Protein AF-A0A7L3H696-F1 (afdb_monomer)

Seque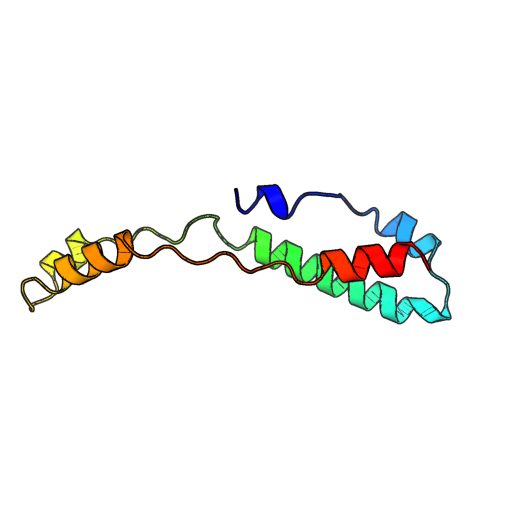nce (96 aa):
MAGRRAALKAVDWAAFAERVPPNQRAMFNALKTRSDALTARLAALPEKPPTIDWAFYKAHVAKAGMVDEFQKKFSALKVPEPVDTQTAKIDAQEKE

pLDDT: mean 85.31, std 12.48, range [40.69, 95.12]

Secondary structure (DSSP, 8-state):
--HHHH-S----HHHHHHTS-GGGHHHHHHHHHHHHHHHHHHHHS-SSPPPP-HHHHHHH--STTHHHHHHHHHHHPPPPPPPP-SHHHHHHHTT-

Radius of gyration: 22.11 Å; Cα contacts (8 Å, |Δi|>4): 15; chains: 1; 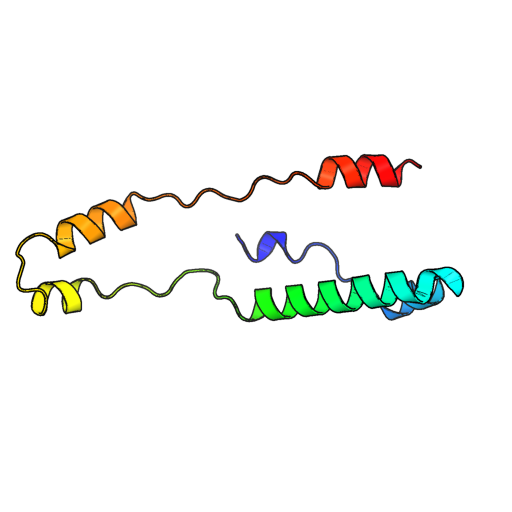bounding box: 44×29×58 Å

Structure (mmCIF, N/CA/C/O backbone):
data_AF-A0A7L3H696-F1
#
_entry.id   A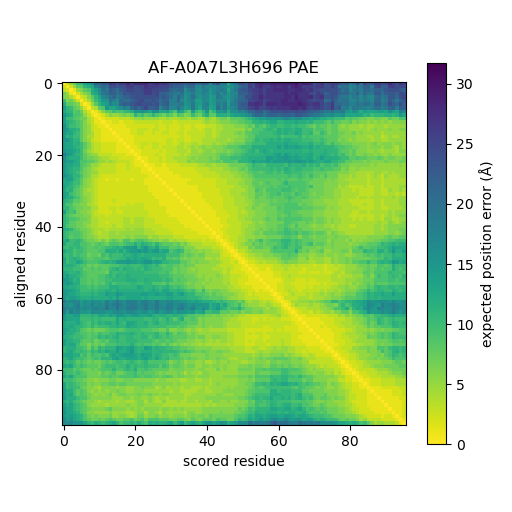F-A0A7L3H696-F1
#
loop_
_atom_site.group_PDB
_atom_site.id
_atom_site.type_symbol
_atom_site.label_atom_id
_atom_site.label_alt_id
_atom_site.label_comp_id
_atom_site.label_asym_id
_atom_site.label_entity_id
_atom_site.label_seq_id
_atom_site.pdbx_PDB_ins_code
_atom_site.Cartn_x
_atom_site.Cartn_y
_atom_site.Cartn_z
_atom_site.occupancy
_atom_site.B_iso_or_equiv
_atom_site.auth_seq_id
_atom_site.auth_comp_id
_atom_site.auth_asym_id
_atom_site.auth_atom_id
_atom_site.pdbx_PDB_model_num
ATOM 1 N N . MET A 1 1 ? -12.111 0.301 -5.085 1.00 46.66 1 MET A N 1
ATOM 2 C CA . MET A 1 1 ? -11.433 1.105 -6.142 1.00 46.66 1 MET A CA 1
ATOM 3 C C . MET A 1 1 ? -9.906 1.095 -6.010 1.00 46.66 1 MET A C 1
ATOM 5 O O . MET A 1 1 ? -9.254 1.351 -7.012 1.00 46.66 1 MET A O 1
ATOM 9 N N . ALA A 1 2 ? -9.326 0.733 -4.854 1.00 40.69 2 ALA A N 1
ATOM 10 C CA . ALA A 1 2 ? -7.874 0.574 -4.698 1.00 40.69 2 ALA A CA 1
ATOM 11 C C . ALA A 1 2 ? -7.321 -0.667 -5.434 1.00 40.69 2 ALA A C 1
ATOM 13 O O . ALA A 1 2 ? -6.332 -0.548 -6.152 1.00 40.69 2 ALA A O 1
ATOM 14 N N . GLY A 1 3 ? -8.013 -1.817 -5.391 1.00 42.34 3 GLY A N 1
ATOM 15 C CA . GLY A 1 3 ? -7.611 -3.000 -6.170 1.00 42.34 3 GLY A CA 1
ATOM 16 C C . GLY A 1 3 ? -7.701 -2.811 -7.692 1.00 42.34 3 GLY A C 1
ATOM 17 O O . GLY A 1 3 ? -6.966 -3.435 -8.451 1.00 42.34 3 GLY A O 1
ATOM 18 N N . ARG A 1 4 ? -8.551 -1.884 -8.157 1.00 43.31 4 ARG A N 1
ATOM 19 C CA . ARG A 1 4 ? -8.807 -1.652 -9.590 1.00 43.31 4 ARG A CA 1
ATOM 20 C C . ARG A 1 4 ? -7.682 -0.886 -10.302 1.00 43.31 4 ARG A C 1
ATOM 22 O O . ARG A 1 4 ? -7.621 -0.938 -11.523 1.00 43.31 4 ARG A O 1
ATOM 29 N N . ARG A 1 5 ? -6.801 -0.193 -9.562 1.00 48.72 5 ARG A N 1
ATOM 30 C CA . ARG A 1 5 ? -5.635 0.520 -10.125 1.00 48.72 5 ARG A CA 1
ATOM 31 C C . ARG A 1 5 ? -4.350 -0.321 -10.143 1.00 48.72 5 ARG A C 1
ATOM 33 O O . ARG A 1 5 ? -3.485 -0.052 -10.964 1.00 48.72 5 ARG A O 1
ATOM 40 N N . ALA A 1 6 ? -4.225 -1.342 -9.291 1.00 51.47 6 A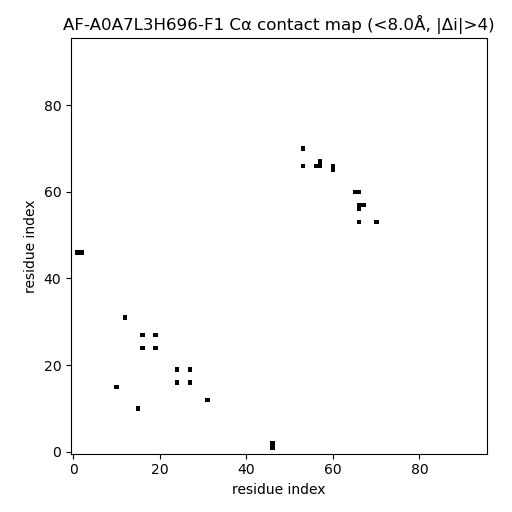LA A N 1
ATOM 41 C CA . ALA A 1 6 ? -3.010 -2.164 -9.209 1.00 51.47 6 ALA A CA 1
ATOM 42 C C . ALA A 1 6 ? -2.920 -3.266 -10.285 1.00 51.47 6 ALA A C 1
ATOM 44 O O . ALA A 1 6 ? -1.835 -3.765 -10.566 1.00 51.47 6 ALA A O 1
ATOM 45 N N . ALA A 1 7 ? -4.042 -3.646 -10.899 1.00 52.06 7 ALA A N 1
ATOM 46 C CA . ALA A 1 7 ? -4.132 -4.794 -11.801 1.00 52.06 7 ALA A CA 1
ATOM 47 C C . ALA A 1 7 ? -4.278 -4.385 -13.276 1.00 52.06 7 ALA A C 1
ATOM 49 O O . ALA A 1 7 ? -5.215 -4.820 -13.942 1.00 52.06 7 ALA A O 1
ATOM 50 N N . LEU A 1 8 ? -3.409 -3.508 -13.794 1.00 54.28 8 LEU A N 1
ATOM 51 C CA . LEU A 1 8 ? -3.582 -3.023 -15.170 1.00 54.28 8 LEU A CA 1
ATOM 52 C C . LEU A 1 8 ? -2.882 -3.863 -16.244 1.00 54.28 8 LEU A C 1
ATOM 54 O O . LEU A 1 8 ? -3.400 -3.894 -17.356 1.00 54.28 8 LEU A O 1
ATOM 58 N N . LYS A 1 9 ? -1.791 -4.596 -15.962 1.00 63.34 9 LYS A N 1
ATOM 59 C CA . LYS A 1 9 ? -1.179 -5.508 -16.953 1.00 63.34 9 LYS A CA 1
ATOM 60 C C . LYS A 1 9 ? -0.511 -6.714 -16.291 1.00 63.34 9 LYS A C 1
ATOM 62 O O . LYS A 1 9 ? 0.390 -6.551 -15.474 1.00 63.34 9 LYS A O 1
ATOM 67 N N . ALA A 1 10 ? -0.933 -7.922 -16.665 1.00 69.44 10 ALA A N 1
ATOM 68 C CA . ALA A 1 10 ? -0.173 -9.131 -16.370 1.00 69.44 10 ALA A CA 1
ATOM 69 C C . ALA A 1 10 ? 1.142 -9.082 -17.164 1.00 69.44 10 ALA A C 1
ATOM 71 O O . ALA A 1 10 ? 1.118 -8.913 -18.384 1.00 69.44 10 ALA A O 1
ATOM 72 N N . VAL A 1 11 ? 2.277 -9.180 -16.473 1.00 83.44 11 VAL A N 1
ATOM 73 C CA . VAL A 1 11 ? 3.604 -9.199 -17.100 1.00 83.44 11 VAL A CA 1
ATOM 74 C C . VAL A 1 11 ? 4.020 -10.649 -17.309 1.00 83.44 11 VAL A C 1
ATOM 76 O O . VAL A 1 11 ? 4.135 -11.408 -16.347 1.00 83.44 11 VAL A O 1
ATOM 79 N N . ASP A 1 12 ? 4.280 -11.029 -18.559 1.00 89.19 12 ASP A N 1
ATOM 80 C CA . ASP A 1 12 ? 4.944 -12.295 -18.861 1.00 89.19 12 ASP A CA 1
ATOM 81 C C . ASP A 1 12 ? 6.444 -12.167 -18.558 1.00 89.19 12 ASP A C 1
ATOM 83 O O . ASP A 1 12 ? 7.247 -11.707 -19.375 1.00 89.19 12 ASP A O 1
ATOM 87 N N . TRP A 1 13 ? 6.821 -12.550 -17.338 1.00 89.94 13 TRP A N 1
ATOM 88 C CA . TRP A 1 13 ? 8.205 -12.480 -16.875 1.00 89.94 13 TRP A CA 1
ATOM 89 C C . TRP A 1 13 ? 9.152 -13.409 -17.637 1.00 89.94 13 TRP A C 1
ATOM 91 O O . TRP A 1 13 ? 10.351 -13.130 -17.659 1.00 89.94 13 TRP A O 1
ATOM 101 N N . ALA A 1 14 ? 8.654 -14.499 -18.229 1.00 90.50 14 ALA A N 1
ATOM 102 C CA . ALA A 1 14 ? 9.479 -15.421 -19.004 1.00 90.50 14 ALA A CA 1
ATOM 103 C C . ALA A 1 14 ? 9.819 -14.797 -20.361 1.00 90.50 14 ALA A C 1
ATOM 105 O O . ALA A 1 14 ? 10.995 -14.624 -20.682 1.00 90.50 14 ALA A O 1
ATOM 106 N N . ALA A 1 15 ? 8.801 -14.329 -21.087 1.00 91.94 15 ALA A N 1
ATOM 107 C CA . ALA A 1 15 ? 8.992 -13.650 -22.365 1.00 91.94 15 ALA A CA 1
ATOM 108 C C . ALA A 1 15 ? 9.774 -12.331 -22.220 1.00 91.94 15 ALA A C 1
ATOM 110 O O . ALA A 1 15 ? 10.470 -11.905 -23.146 1.00 91.94 15 ALA A O 1
ATOM 111 N N . PHE A 1 16 ? 9.673 -11.652 -21.072 1.00 91.19 16 PHE A N 1
ATOM 112 C CA . PHE A 1 16 ? 10.490 -10.471 -20.806 1.00 91.19 16 PHE A CA 1
ATOM 113 C C . PHE A 1 16 ? 11.960 -10.847 -20.580 1.00 91.19 16 PHE A C 1
ATOM 115 O O . PHE A 1 16 ? 12.832 -10.231 -21.186 1.00 91.19 16 PHE A O 1
ATOM 122 N N . ALA A 1 17 ? 12.241 -11.893 -19.794 1.00 91.38 17 ALA A N 1
ATOM 123 C CA . ALA A 1 17 ? 13.606 -12.354 -19.535 1.00 91.38 17 ALA A CA 1
ATOM 124 C C . ALA A 1 17 ? 14.365 -12.742 -20.816 1.00 91.38 17 ALA A C 1
ATOM 126 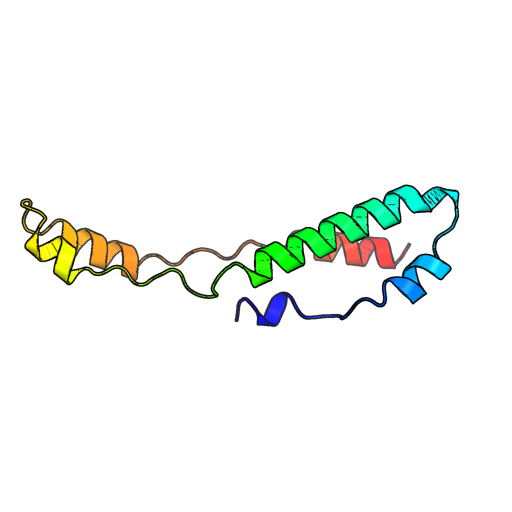O O . ALA A 1 17 ? 15.556 -12.453 -20.925 1.00 91.38 17 ALA A O 1
ATOM 127 N N . GLU A 1 18 ? 13.684 -13.347 -21.797 1.00 94.00 18 GLU A N 1
ATOM 128 C CA . GLU A 1 18 ? 14.273 -13.721 -23.094 1.00 94.00 18 GLU A CA 1
ATOM 129 C C . GLU A 1 18 ? 14.798 -12.522 -23.893 1.00 94.00 18 GLU A C 1
ATOM 131 O O . GLU A 1 18 ? 15.754 -12.650 -24.655 1.00 94.00 18 GLU A O 1
ATOM 136 N N . ARG A 1 19 ? 14.200 -11.341 -23.704 1.00 93.44 19 ARG A N 1
ATOM 137 C CA . ARG A 1 19 ? 14.573 -10.110 -24.412 1.00 93.44 19 ARG A CA 1
ATOM 138 C C . ARG A 1 19 ? 15.635 -9.291 -23.678 1.00 93.44 19 ARG A C 1
ATOM 140 O O . ARG A 1 19 ? 16.089 -8.289 -24.220 1.00 93.44 19 ARG A O 1
ATOM 147 N N . VAL A 1 20 ? 16.030 -9.685 -22.463 1.00 92.62 20 VAL A N 1
ATOM 148 C CA . VAL A 1 20 ? 16.980 -8.929 -21.635 1.00 92.62 20 VAL A CA 1
ATOM 149 C C . VAL A 1 20 ? 18.426 -9.264 -22.021 1.00 92.62 20 VAL A C 1
ATOM 151 O O . VAL A 1 20 ? 18.866 -10.408 -21.849 1.00 92.62 20 VAL A O 1
ATOM 154 N N . PRO A 1 21 ? 19.219 -8.270 -22.462 1.00 93.56 21 PRO A N 1
ATOM 155 C CA . PRO A 1 21 ? 20.639 -8.454 -22.731 1.00 93.56 21 PRO A CA 1
ATOM 156 C C . PRO A 1 21 ? 21.425 -8.900 -21.481 1.00 93.56 21 PRO A C 1
ATOM 158 O O . PRO A 1 21 ? 21.087 -8.498 -20.361 1.00 93.56 21 PRO A O 1
ATOM 161 N N . PRO A 1 22 ? 22.516 -9.680 -21.622 1.00 92.31 22 PRO A N 1
ATOM 162 C CA . PRO A 1 22 ? 23.283 -10.197 -20.483 1.00 92.31 22 PRO A CA 1
ATOM 163 C C . PRO A 1 22 ? 23.750 -9.125 -19.488 1.00 92.31 22 PRO A C 1
ATOM 165 O O . PRO A 1 22 ? 23.690 -9.340 -18.279 1.00 92.31 22 PRO A O 1
ATOM 168 N N . ASN A 1 23 ? 24.148 -7.952 -19.986 1.00 93.44 23 ASN A N 1
ATOM 169 C CA . ASN A 1 23 ? 24.600 -6.805 -19.194 1.00 93.44 23 ASN A CA 1
ATOM 170 C C . ASN A 1 23 ? 23.482 -6.128 -18.379 1.00 93.44 23 ASN A C 1
ATOM 172 O O . ASN A 1 23 ? 23.782 -5.405 -17.434 1.00 93.44 23 ASN A O 1
ATOM 176 N N . GLN A 1 24 ? 22.207 -6.370 -18.700 1.00 92.56 24 GLN A N 1
ATOM 177 C CA . GLN A 1 24 ? 21.052 -5.781 -18.008 1.00 92.56 24 GLN A CA 1
ATOM 178 C C . GLN A 1 24 ? 20.290 -6.784 -17.124 1.00 92.56 24 GLN A C 1
ATOM 180 O O . GLN A 1 24 ? 19.347 -6.405 -16.426 1.00 92.56 24 GLN A O 1
ATOM 185 N N . ARG A 1 25 ? 20.720 -8.055 -17.072 1.00 92.88 25 ARG A N 1
ATOM 186 C CA . ARG A 1 25 ? 20.072 -9.107 -16.261 1.00 92.88 25 ARG A CA 1
ATOM 187 C C . ARG A 1 25 ? 19.937 -8.740 -14.783 1.00 92.88 25 ARG A C 1
ATOM 189 O O . ARG A 1 25 ? 18.919 -9.044 -14.167 1.00 92.88 25 ARG A O 1
ATOM 196 N N . ALA A 1 26 ? 20.932 -8.055 -14.218 1.00 94.56 26 ALA A N 1
ATOM 197 C CA . ALA A 1 26 ? 20.881 -7.598 -12.830 1.00 94.56 26 ALA A CA 1
ATOM 198 C C . ALA A 1 26 ? 19.732 -6.599 -12.590 1.00 94.56 26 ALA A C 1
ATOM 200 O O . ALA A 1 26 ? 19.012 -6.713 -11.598 1.00 94.56 26 ALA A O 1
ATOM 201 N N . MET A 1 27 ? 19.515 -5.664 -13.521 1.00 93.25 27 MET A N 1
ATOM 202 C CA . MET A 1 27 ? 18.429 -4.682 -13.440 1.00 93.25 27 MET A CA 1
ATOM 203 C C . MET A 1 27 ? 17.057 -5.347 -13.590 1.00 93.25 27 MET A C 1
ATOM 205 O O . MET A 1 27 ? 16.146 -5.046 -12.821 1.00 93.25 27 MET A O 1
ATOM 209 N N . PHE A 1 28 ? 16.926 -6.302 -14.515 1.00 94.69 28 PHE A N 1
ATOM 210 C CA . PHE A 1 28 ? 15.707 -7.098 -14.679 1.00 94.69 28 PHE A CA 1
ATOM 211 C C . PHE A 1 28 ? 15.345 -7.873 -13.403 1.00 94.69 28 PHE A C 1
ATOM 213 O O . PHE A 1 28 ? 14.214 -7.786 -12.924 1.00 94.69 28 PHE A O 1
ATOM 220 N N . ASN A 1 29 ? 16.309 -8.573 -12.799 1.00 94.25 29 ASN A N 1
ATOM 221 C CA . ASN A 1 29 ? 16.079 -9.326 -11.562 1.00 94.25 29 ASN A CA 1
ATOM 222 C C . ASN A 1 29 ? 15.662 -8.408 -10.403 1.00 94.25 29 ASN A C 1
ATOM 224 O O . ASN A 1 29 ? 14.776 -8.758 -9.615 1.00 94.25 29 ASN A O 1
ATOM 228 N N . ALA A 1 30 ? 16.262 -7.216 -10.316 1.00 95.12 30 ALA A N 1
ATOM 229 C CA . ALA A 1 30 ? 15.892 -6.213 -9.324 1.00 95.12 30 ALA A CA 1
ATOM 230 C C . ALA A 1 30 ? 14.454 -5.708 -9.533 1.00 95.12 30 ALA A C 1
ATOM 232 O O . ALA A 1 30 ? 13.708 -5.578 -8.560 1.00 95.12 30 ALA A O 1
ATOM 233 N N . LEU A 1 31 ? 14.048 -5.463 -10.783 1.00 93.50 31 LEU A N 1
ATOM 234 C CA . LEU A 1 31 ? 12.685 -5.057 -11.124 1.00 93.50 31 LEU A CA 1
ATOM 235 C C . LEU A 1 31 ? 11.668 -6.144 -10.760 1.00 93.50 31 LEU A C 1
ATOM 237 O O . LEU A 1 31 ? 10.686 -5.848 -10.077 1.00 93.50 31 LEU A O 1
ATOM 241 N N . LYS A 1 32 ? 11.931 -7.396 -11.151 1.00 93.06 32 LYS A N 1
ATOM 242 C CA . LYS A 1 32 ? 11.054 -8.534 -10.853 1.00 93.06 32 LYS A CA 1
ATOM 243 C C . LYS A 1 32 ? 10.848 -8.709 -9.351 1.00 93.06 32 LYS A C 1
ATOM 245 O O . LYS A 1 32 ? 9.717 -8.694 -8.881 1.00 93.06 32 LYS A O 1
ATOM 250 N N . THR A 1 33 ? 11.939 -8.746 -8.585 1.00 94.12 33 THR A N 1
ATOM 251 C CA . THR A 1 33 ? 11.885 -8.884 -7.119 1.00 94.12 33 THR A CA 1
ATOM 252 C C . THR A 1 33 ? 11.040 -7.788 -6.469 1.00 94.12 33 THR A C 1
ATOM 254 O O . THR A 1 33 ? 10.241 -8.055 -5.572 1.00 94.12 33 THR A O 1
ATOM 257 N N . ARG A 1 34 ? 11.194 -6.536 -6.921 1.00 93.25 34 ARG A N 1
ATOM 258 C CA . ARG A 1 34 ? 10.406 -5.408 -6.405 1.00 93.25 34 ARG A CA 1
ATOM 259 C C . ARG A 1 34 ? 8.930 -5.530 -6.781 1.00 93.25 34 ARG A C 1
ATOM 261 O O . ARG A 1 34 ? 8.080 -5.267 -5.935 1.00 93.25 34 ARG A O 1
ATOM 268 N N . SER A 1 35 ? 8.628 -5.933 -8.014 1.00 91.12 35 SER A N 1
ATOM 269 C CA . SER A 1 35 ? 7.253 -6.116 -8.486 1.00 91.12 35 SER A CA 1
ATOM 270 C C . SER A 1 35 ? 6.529 -7.230 -7.726 1.00 91.12 35 SER A C 1
ATOM 272 O O . SER A 1 35 ? 5.424 -7.010 -7.225 1.00 91.12 35 SER A O 1
ATOM 274 N N . ASP A 1 36 ? 7.182 -8.378 -7.538 1.00 90.25 36 ASP A N 1
ATOM 275 C CA . ASP A 1 36 ? 6.631 -9.511 -6.790 1.00 90.25 36 ASP A CA 1
ATOM 276 C C . ASP A 1 36 ? 6.387 -9.130 -5.320 1.00 90.25 36 ASP A C 1
ATOM 278 O O . ASP A 1 36 ? 5.311 -9.381 -4.771 1.00 90.25 36 ASP A O 1
ATOM 282 N N . ALA A 1 37 ? 7.339 -8.430 -4.690 1.00 91.44 37 ALA A N 1
ATOM 283 C CA . ALA A 1 37 ? 7.198 -7.956 -3.313 1.00 91.44 37 ALA A CA 1
ATOM 284 C C . ALA A 1 37 ? 6.044 -6.952 -3.140 1.00 91.44 37 ALA A C 1
ATOM 286 O O . ALA A 1 37 ? 5.316 -7.014 -2.147 1.00 91.44 37 ALA A O 1
ATOM 287 N N . LEU A 1 38 ? 5.857 -6.027 -4.089 1.00 89.75 38 LEU A N 1
ATOM 288 C CA . LEU A 1 38 ? 4.736 -5.082 -4.070 1.00 89.75 38 LEU A CA 1
ATOM 289 C C . LEU A 1 38 ? 3.398 -5.796 -4.261 1.00 89.75 38 LEU A C 1
ATOM 291 O O . LEU A 1 38 ? 2.451 -5.505 -3.533 1.00 89.75 38 LEU A O 1
ATOM 295 N N . THR A 1 39 ? 3.340 -6.760 -5.179 1.00 86.50 39 THR A N 1
ATOM 296 C CA . THR A 1 39 ? 2.139 -7.562 -5.444 1.00 86.50 39 THR A CA 1
ATOM 297 C C . THR A 1 39 ? 1.732 -8.360 -4.207 1.00 86.50 39 THR A C 1
ATOM 299 O O . THR A 1 39 ? 0.574 -8.308 -3.797 1.00 86.50 39 THR A O 1
ATOM 302 N N . ALA A 1 40 ? 2.687 -9.021 -3.545 1.00 87.75 40 ALA A N 1
ATOM 303 C CA . ALA A 1 40 ? 2.430 -9.755 -2.309 1.00 87.75 40 ALA A CA 1
ATOM 304 C C . ALA A 1 40 ? 1.925 -8.836 -1.182 1.00 87.75 40 ALA A C 1
ATOM 306 O O . ALA A 1 40 ? 0.968 -9.171 -0.484 1.00 87.75 40 ALA A O 1
ATOM 307 N N . ARG A 1 41 ? 2.524 -7.646 -1.026 1.00 87.56 41 ARG A N 1
ATOM 308 C CA . ARG A 1 41 ? 2.087 -6.656 -0.025 1.00 87.56 41 ARG A CA 1
ATOM 309 C C . ARG A 1 41 ? 0.686 -6.122 -0.306 1.00 87.56 41 ARG A C 1
ATOM 311 O O . ARG A 1 41 ? -0.095 -5.976 0.625 1.00 87.56 41 ARG A O 1
ATOM 318 N N . LEU A 1 42 ? 0.364 -5.850 -1.569 1.00 85.06 42 LEU A N 1
ATOM 319 C CA . LEU A 1 42 ? -0.970 -5.417 -1.984 1.00 85.06 42 LEU A CA 1
ATOM 320 C C . LEU A 1 42 ? -2.024 -6.496 -1.733 1.00 85.06 42 LEU A C 1
ATOM 322 O O . LEU A 1 42 ? -3.094 -6.176 -1.235 1.00 85.06 42 LEU A O 1
ATOM 326 N N . ALA A 1 43 ? -1.713 -7.761 -2.026 1.00 84.88 43 ALA A N 1
ATOM 327 C CA . ALA A 1 43 ? -2.623 -8.879 -1.785 1.00 84.88 43 ALA A CA 1
ATOM 328 C C . ALA A 1 43 ? -2.893 -9.122 -0.289 1.00 84.88 43 ALA A C 1
ATOM 330 O O . ALA A 1 43 ? -3.985 -9.550 0.077 1.00 84.88 43 ALA A O 1
ATOM 331 N N . ALA A 1 44 ? -1.915 -8.839 0.578 1.00 87.25 44 ALA A N 1
ATOM 332 C CA . ALA A 1 44 ? -2.057 -8.983 2.026 1.00 87.25 44 ALA A CA 1
ATOM 333 C C . ALA A 1 44 ? -2.843 -7.835 2.690 1.00 87.25 44 ALA A C 1
ATOM 335 O O . ALA A 1 44 ? -3.332 -7.998 3.808 1.00 87.25 44 ALA A O 1
ATOM 336 N N . LEU A 1 45 ? -2.948 -6.670 2.041 1.00 84.44 45 LEU A N 1
ATOM 337 C CA . LEU A 1 45 ? -3.614 -5.498 2.606 1.00 84.44 45 LEU A CA 1
ATOM 338 C C . LEU A 1 45 ? -5.112 -5.494 2.251 1.00 84.44 45 LEU A C 1
ATOM 340 O O . LEU A 1 45 ? -5.462 -5.471 1.070 1.00 84.44 45 LEU A O 1
ATOM 344 N N . PRO A 1 46 ? -6.020 -5.467 3.244 1.00 82.25 46 PRO A N 1
ATOM 345 C CA . PRO A 1 46 ? -7.448 -5.356 2.975 1.00 82.25 46 PRO A CA 1
ATOM 346 C C . PRO A 1 46 ? -7.791 -3.981 2.382 1.00 82.25 46 PRO A C 1
ATOM 348 O O . PRO A 1 46 ? -7.209 -2.964 2.756 1.00 82.25 46 PRO A O 1
ATOM 351 N N . GLU A 1 47 ? -8.788 -3.929 1.487 1.00 78.81 47 GLU A N 1
ATOM 352 C CA . GLU A 1 47 ? -9.190 -2.677 0.817 1.00 78.81 47 GLU A CA 1
ATOM 353 C C . GLU A 1 47 ? -9.692 -1.592 1.781 1.00 78.81 47 GLU A C 1
ATOM 355 O O . GLU A 1 47 ? -9.664 -0.404 1.455 1.00 78.81 47 GLU A O 1
ATOM 360 N N . LYS A 1 48 ? -10.208 -1.999 2.943 1.00 79.12 48 LYS A N 1
ATOM 361 C CA . LYS A 1 48 ? -10.707 -1.105 3.985 1.00 79.12 48 LYS A CA 1
ATOM 362 C C . LYS A 1 48 ? -10.017 -1.437 5.304 1.00 79.12 48 LYS A C 1
ATOM 364 O O . LYS A 1 48 ? -9.813 -2.620 5.588 1.00 79.12 48 LYS A O 1
ATOM 369 N N . PRO A 1 49 ? -9.695 -0.424 6.126 1.00 80.50 49 PRO A N 1
ATOM 370 C CA . PRO A 1 49 ? -9.229 -0.674 7.479 1.00 80.50 49 PRO A CA 1
ATOM 371 C C . PRO A 1 49 ? -10.316 -1.404 8.287 1.00 80.50 49 PRO A C 1
ATOM 373 O O . PRO A 1 49 ? -11.507 -1.273 7.972 1.00 80.50 49 PRO A O 1
ATOM 376 N N . PRO A 1 50 ? -9.932 -2.155 9.332 1.00 84.00 50 PRO A N 1
ATOM 377 C CA . PRO A 1 50 ? -10.892 -2.784 10.227 1.00 84.00 50 PRO A CA 1
ATOM 378 C C . PRO A 1 50 ? -11.813 -1.730 10.850 1.00 84.00 50 PRO A C 1
ATOM 380 O O . PRO A 1 50 ? -11.389 -0.624 11.194 1.00 84.00 50 PRO A O 1
ATOM 383 N N . THR A 1 51 ? -13.092 -2.072 10.983 1.00 86.88 51 THR A N 1
ATOM 384 C CA . THR A 1 51 ? -14.078 -1.201 11.624 1.00 86.88 51 THR A CA 1
ATOM 385 C C . THR A 1 51 ? -13.769 -1.072 13.110 1.00 86.88 51 THR A C 1
ATOM 387 O O . THR A 1 51 ? -13.589 -2.077 13.794 1.00 86.88 51 THR A O 1
ATOM 390 N N . ILE A 1 52 ? -13.739 0.159 13.615 1.00 89.75 52 ILE A N 1
ATOM 391 C CA . ILE A 1 52 ? -13.547 0.435 15.041 1.00 89.75 52 ILE A CA 1
ATOM 392 C C . ILE A 1 52 ? -14.866 0.172 15.776 1.00 89.75 52 ILE A C 1
ATOM 394 O O . ILE A 1 52 ? -15.901 0.729 15.402 1.00 89.75 52 ILE A O 1
ATOM 398 N N . ASP A 1 53 ? -14.826 -0.635 16.837 1.00 92.12 53 ASP A N 1
ATOM 399 C CA . ASP A 1 53 ? -15.972 -0.838 17.726 1.00 92.12 53 ASP A CA 1
ATOM 400 C C . ASP A 1 53 ? -16.114 0.336 18.705 1.00 92.12 53 ASP A C 1
ATOM 402 O O . ASP A 1 53 ? -15.628 0.328 19.838 1.00 92.12 53 ASP A O 1
ATOM 406 N N . TRP A 1 54 ? -16.790 1.387 18.247 1.00 90.25 54 TRP A N 1
ATOM 407 C CA . TRP A 1 54 ? -17.045 2.576 19.057 1.00 90.25 54 TRP A CA 1
ATOM 408 C C . TRP A 1 54 ? -17.925 2.297 20.282 1.00 90.25 54 TRP A C 1
ATOM 410 O O . TRP A 1 54 ? -17.823 3.037 21.258 1.00 90.25 54 TRP A O 1
ATOM 420 N N . ALA A 1 55 ? -18.782 1.269 20.257 1.00 89.50 55 ALA A N 1
ATOM 421 C CA . ALA A 1 55 ? -19.678 0.950 21.369 1.00 89.50 55 ALA A CA 1
ATOM 422 C C . ALA A 1 55 ? -18.899 0.351 22.545 1.00 89.50 55 ALA A C 1
ATOM 424 O O . ALA A 1 55 ? -19.074 0.794 23.682 1.00 89.50 55 ALA A O 1
ATOM 425 N N . PHE A 1 56 ? -17.970 -0.565 22.255 1.00 92.44 56 PHE A N 1
ATOM 426 C CA . PHE A 1 56 ? -17.025 -1.085 23.240 1.00 92.44 56 PHE A CA 1
ATOM 427 C C . PHE A 1 56 ? -16.242 0.050 23.913 1.00 92.44 56 PHE A C 1
ATOM 429 O O . PHE A 1 56 ? -16.227 0.171 25.138 1.00 92.44 56 PHE A O 1
ATOM 436 N N . TYR A 1 57 ? -15.655 0.957 23.126 1.00 90.81 57 TYR A N 1
ATOM 437 C CA . TYR A 1 57 ? -14.886 2.063 23.700 1.00 90.81 57 TYR A CA 1
ATOM 438 C C . TYR A 1 57 ? -15.755 3.044 24.490 1.00 90.81 57 TYR A C 1
ATOM 440 O O . TYR A 1 57 ? -15.323 3.509 25.541 1.00 90.81 57 TYR A O 1
ATOM 448 N N . LYS A 1 58 ? -16.986 3.333 24.054 1.00 88.12 5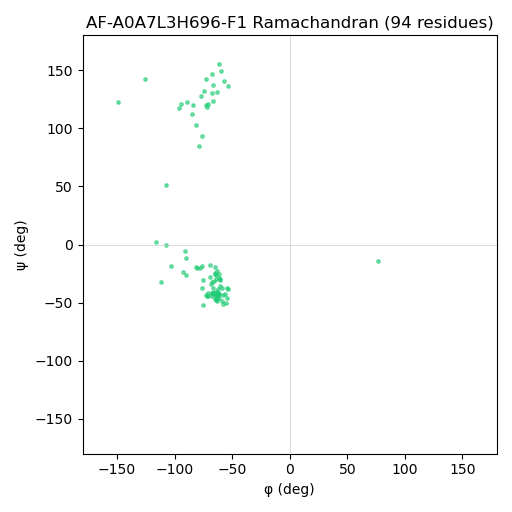8 LYS A N 1
ATOM 449 C CA . LYS A 1 58 ? -17.915 4.180 24.823 1.00 88.12 58 LYS A CA 1
ATOM 450 C C . LYS A 1 58 ? -18.244 3.595 26.195 1.00 88.12 58 LYS A C 1
ATOM 452 O O . LYS A 1 58 ? -18.381 4.361 27.141 1.00 88.12 58 LYS A O 1
ATOM 457 N N . ALA A 1 59 ? -18.347 2.271 26.308 1.00 88.81 59 ALA A N 1
ATOM 458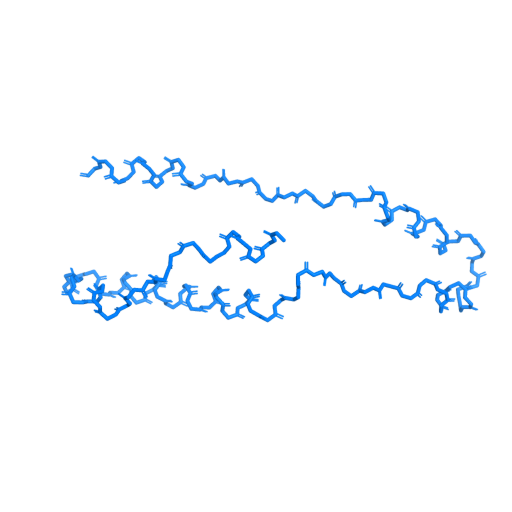 C CA . ALA A 1 59 ? -18.653 1.599 27.570 1.00 88.81 59 ALA A CA 1
ATOM 459 C C . ALA A 1 59 ? -17.461 1.558 28.546 1.00 88.81 59 ALA A C 1
ATOM 461 O O . ALA A 1 59 ? -17.664 1.576 29.758 1.00 88.81 59 ALA A O 1
ATOM 462 N N . HIS A 1 60 ? -16.225 1.508 28.036 1.00 90.75 60 HIS A N 1
ATOM 463 C CA . HIS A 1 60 ? -15.021 1.331 28.859 1.00 90.75 60 HIS A CA 1
ATOM 464 C C . HIS A 1 60 ? -14.210 2.613 29.098 1.00 90.75 60 HIS A C 1
ATOM 466 O O . HIS A 1 60 ? -13.395 2.664 30.020 1.00 90.75 60 HIS A O 1
ATOM 472 N N . VAL A 1 61 ? -14.403 3.660 28.293 1.00 89.44 61 VAL A N 1
ATOM 473 C CA . VAL A 1 61 ? -13.686 4.930 28.455 1.00 89.44 61 VAL A CA 1
ATOM 474 C C . VAL A 1 61 ? -14.404 5.804 29.481 1.00 89.44 61 VAL A C 1
ATOM 476 O O . VAL A 1 61 ? -15.479 6.335 29.225 1.00 89.44 61 VAL A O 1
ATOM 479 N N . ALA A 1 62 ? -13.761 6.018 30.631 1.00 87.62 62 ALA A N 1
ATOM 480 C CA . ALA A 1 62 ? -14.311 6.808 31.738 1.00 87.62 62 ALA A CA 1
ATOM 481 C C . ALA A 1 62 ? -14.552 8.293 31.393 1.00 87.62 62 ALA A C 1
ATOM 483 O O . ALA A 1 62 ? -15.353 8.967 32.042 1.00 87.62 62 ALA A O 1
ATOM 484 N N . LYS A 1 63 ? -13.860 8.830 30.378 1.00 87.81 63 LYS A N 1
ATOM 485 C CA . LYS A 1 63 ? -14.027 10.220 29.941 1.00 87.81 63 LYS A CA 1
ATOM 486 C C . LYS A 1 63 ? -15.245 10.353 29.024 1.00 87.81 63 LYS A C 1
ATOM 488 O O . LYS A 1 63 ? -15.170 10.048 27.832 1.00 87.81 63 LYS A O 1
ATOM 493 N N . ALA A 1 64 ? -16.336 10.878 29.580 1.00 83.44 64 ALA A N 1
ATOM 494 C CA . ALA A 1 64 ? -17.561 11.174 28.843 1.00 83.44 64 ALA A CA 1
ATOM 495 C C . ALA A 1 64 ? -17.292 12.069 27.615 1.00 83.44 64 ALA A C 1
ATOM 497 O O . ALA A 1 64 ? -16.513 13.021 27.682 1.00 83.44 64 ALA A O 1
ATOM 498 N N . GLY A 1 65 ? -17.917 11.741 26.481 1.00 84.62 65 GLY A N 1
ATOM 499 C CA . GLY A 1 65 ? -17.837 12.505 25.228 1.00 84.62 65 GLY A CA 1
ATOM 500 C C . GLY A 1 65 ? -16.547 12.333 24.413 1.00 84.62 65 GLY A C 1
ATOM 501 O O . GLY A 1 65 ? -16.538 12.654 23.227 1.00 84.62 65 GLY A O 1
ATOM 502 N N . MET A 1 66 ? -15.471 11.765 24.978 1.00 89.94 66 MET A N 1
ATOM 503 C CA . MET A 1 66 ? -14.206 11.590 24.248 1.00 89.94 66 MET A CA 1
ATOM 504 C C . MET A 1 66 ? -14.366 10.660 23.041 1.00 89.94 66 MET A C 1
ATOM 506 O O . MET A 1 66 ? -13.905 10.970 21.946 1.00 89.94 66 MET A O 1
ATOM 510 N N . VAL A 1 67 ? -15.039 9.524 23.217 1.00 89.94 67 VAL A N 1
ATOM 511 C CA . VAL A 1 67 ? -15.206 8.548 22.132 1.00 89.94 67 VAL A CA 1
ATOM 512 C C . VAL A 1 67 ? -16.121 9.094 21.030 1.00 89.94 67 VAL A C 1
ATOM 514 O O . VAL A 1 67 ? -15.864 8.852 19.853 1.00 89.94 67 VAL A O 1
ATOM 517 N N . ASP A 1 68 ? -17.128 9.899 21.382 1.00 89.62 68 ASP A N 1
ATOM 518 C CA . ASP A 1 68 ? -17.997 10.583 20.415 1.00 89.62 68 ASP A CA 1
ATOM 519 C C . ASP A 1 68 ? -17.227 11.605 19.566 1.00 89.62 68 ASP A C 1
ATOM 521 O O . ASP A 1 68 ? -17.392 11.656 18.343 1.00 89.62 68 ASP A O 1
ATOM 525 N N . GLU A 1 69 ? -16.338 12.387 20.185 1.00 92.25 69 GLU A N 1
ATOM 526 C CA . GLU A 1 69 ? -15.474 13.326 19.462 1.00 92.25 69 GLU A CA 1
ATOM 527 C C . GLU A 1 69 ? -14.546 12.612 18.474 1.00 92.25 69 GLU A C 1
ATOM 529 O O . GLU A 1 69 ? -14.377 13.067 17.338 1.00 92.25 69 GLU A O 1
ATOM 534 N N . PHE A 1 70 ? -13.955 11.488 18.888 1.00 91.06 70 PHE A N 1
ATOM 535 C CA . PHE A 1 70 ? -13.074 10.689 18.037 1.00 91.06 70 PHE A CA 1
ATOM 536 C C . PHE A 1 70 ? -13.844 10.044 16.887 1.00 91.06 70 PHE A C 1
ATOM 538 O O . PHE A 1 70 ? -13.402 10.138 15.743 1.00 91.06 70 PHE A O 1
ATOM 545 N N . GLN A 1 71 ? -15.022 9.477 17.157 1.00 90.25 71 GLN A N 1
ATOM 546 C CA . GLN A 1 71 ? -15.891 8.916 16.125 1.00 90.25 71 GLN A CA 1
ATOM 547 C C . GLN A 1 71 ? -16.259 9.977 15.076 1.00 90.25 71 GLN A C 1
ATOM 549 O O . GLN A 1 71 ? -16.185 9.718 13.870 1.00 90.25 71 GLN A O 1
ATOM 554 N N . LYS A 1 72 ? -16.601 11.196 15.518 1.00 92.44 72 LYS A N 1
ATOM 555 C CA . LYS A 1 72 ? -16.944 12.315 14.630 1.00 92.44 72 LYS A CA 1
ATOM 556 C C . LYS A 1 72 ? -15.757 12.753 13.771 1.00 92.44 72 LYS A C 1
ATOM 558 O O . LYS A 1 72 ? -15.906 12.903 12.560 1.00 92.44 72 LYS A O 1
ATOM 563 N N . LYS A 1 73 ? -14.575 12.930 14.371 1.00 91.56 73 LYS A N 1
ATOM 564 C CA . LYS A 1 73 ? -13.354 13.337 13.652 1.00 91.56 73 LYS A CA 1
ATOM 565 C C . LYS A 1 73 ? -12.871 12.262 12.680 1.00 91.56 73 LYS A C 1
ATOM 567 O O . LYS A 1 73 ? -12.511 12.592 11.556 1.00 91.56 73 LYS A O 1
ATOM 572 N N . PHE A 1 74 ? -12.914 10.992 13.080 1.00 90.31 74 PHE A N 1
ATOM 573 C CA . PHE A 1 74 ? -12.525 9.864 12.233 1.00 90.31 74 PHE A CA 1
ATOM 574 C C . PHE A 1 74 ? -13.425 9.751 10.999 1.00 90.31 74 PHE A C 1
ATOM 576 O O . PHE A 1 74 ? -12.931 9.600 9.889 1.00 90.31 74 PHE A O 1
ATOM 583 N N . SER A 1 75 ? -14.739 9.908 11.177 1.00 86.75 75 SER A N 1
ATOM 584 C CA . SER A 1 75 ? -15.703 9.845 10.069 1.00 86.75 75 SER A CA 1
ATOM 585 C C . SER A 1 75 ? -15.597 11.041 9.113 1.00 86.75 75 SER A C 1
ATOM 587 O O . SER A 1 75 ? -15.923 10.921 7.935 1.00 86.75 75 SER A O 1
ATOM 589 N N . ALA A 1 76 ? -15.152 12.200 9.608 1.00 90.94 76 ALA A N 1
ATOM 590 C CA . ALA A 1 76 ? -14.939 13.398 8.797 1.00 90.94 76 ALA A CA 1
ATOM 591 C C . ALA A 1 76 ? -13.605 13.382 8.031 1.00 90.94 76 ALA A C 1
ATOM 593 O O . ALA A 1 76 ? -13.442 14.119 7.055 1.00 90.94 76 ALA A O 1
ATOM 594 N N . LEU A 1 77 ? -12.643 12.567 8.470 1.00 88.25 77 LEU A N 1
ATOM 595 C CA . LEU A 1 77 ? -11.324 12.496 7.864 1.00 88.25 77 LEU A CA 1
ATOM 596 C C . LEU A 1 77 ? -11.401 11.805 6.498 1.00 88.25 77 LEU A C 1
ATOM 598 O O . LEU A 1 77 ? -11.714 10.622 6.390 1.00 88.25 77 LEU A O 1
ATOM 602 N N . LYS A 1 78 ? -11.040 12.539 5.447 1.00 84.75 78 LYS A N 1
ATOM 603 C CA . LYS A 1 78 ? -10.780 11.971 4.122 1.00 84.75 78 LYS A CA 1
ATOM 604 C C . LYS A 1 78 ? -9.281 11.749 3.982 1.00 84.75 78 LYS A C 1
ATOM 606 O O . LYS A 1 78 ? -8.517 12.709 4.035 1.00 84.75 78 LYS A O 1
ATOM 611 N N . VAL A 1 79 ? -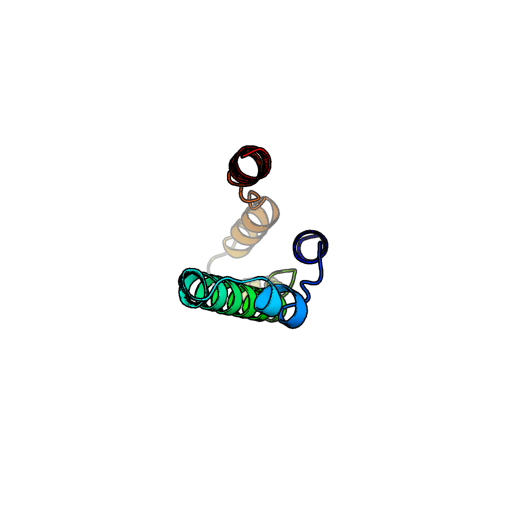8.867 10.496 3.818 1.00 82.50 79 VAL A N 1
ATOM 612 C CA . VAL A 1 79 ? -7.458 10.163 3.574 1.00 82.50 79 VAL A CA 1
ATOM 613 C C . VAL A 1 79 ? -7.104 10.625 2.155 1.00 82.50 79 VAL A C 1
ATOM 615 O O . VAL A 1 79 ? -7.767 10.185 1.214 1.00 82.50 79 VAL A O 1
ATOM 618 N N . PRO A 1 80 ? -6.119 11.525 1.978 1.00 87.00 80 PRO A N 1
ATOM 619 C CA . PRO A 1 80 ? -5.723 11.970 0.650 1.00 87.00 80 PRO A CA 1
ATOM 620 C C . PRO A 1 80 ? -5.087 10.813 -0.126 1.00 87.00 80 PRO A C 1
ATOM 622 O O . PRO A 1 80 ? -4.280 10.056 0.415 1.00 87.00 80 PRO A O 1
ATOM 625 N N . GLU A 1 81 ? -5.446 10.683 -1.402 1.00 83.75 81 GLU A N 1
ATOM 626 C CA . GLU A 1 81 ? -4.791 9.729 -2.294 1.00 83.75 81 GLU A CA 1
ATOM 627 C C . GLU A 1 81 ? -3.379 10.227 -2.654 1.00 83.75 81 GLU A C 1
ATOM 629 O O . GLU A 1 81 ? -3.187 11.433 -2.849 1.00 83.75 81 GLU A O 1
ATOM 634 N N . PRO A 1 82 ? -2.381 9.330 -2.758 1.00 86.06 82 PRO A N 1
ATOM 635 C CA . PRO A 1 82 ? -1.056 9.711 -3.223 1.00 86.06 82 PRO A CA 1
ATOM 636 C C . PRO A 1 82 ? -1.127 10.209 -4.672 1.00 86.06 82 PRO A C 1
ATOM 638 O O . PRO A 1 82 ? -1.713 9.558 -5.537 1.00 86.06 82 PRO A O 1
ATOM 641 N N . VAL A 1 83 ? -0.512 11.365 -4.929 1.00 87.62 83 VAL A N 1
ATOM 642 C CA . VAL A 1 83 ? -0.422 11.950 -6.272 1.00 87.62 83 VAL A CA 1
ATOM 643 C C . VAL A 1 83 ? 0.608 11.177 -7.091 1.00 87.62 83 VAL A C 1
ATOM 645 O O . VAL A 1 83 ? 1.730 10.940 -6.637 1.00 87.62 83 VAL A O 1
ATOM 648 N N . ASP A 1 84 ? 0.234 10.805 -8.311 1.00 88.81 84 ASP A N 1
ATOM 649 C CA . ASP A 1 84 ? 1.151 10.184 -9.258 1.00 88.81 84 ASP A CA 1
ATOM 650 C C . ASP A 1 84 ? 2.138 11.219 -9.811 1.00 88.81 84 ASP A C 1
ATOM 652 O O . ASP A 1 84 ? 1.757 12.218 -10.417 1.00 88.81 84 ASP A O 1
ATOM 656 N N . THR A 1 85 ? 3.425 10.970 -9.583 1.00 91.81 85 THR A N 1
ATOM 657 C CA . THR A 1 85 ? 4.537 11.832 -10.011 1.00 91.81 85 THR A CA 1
ATOM 658 C C . THR A 1 85 ? 5.465 11.147 -11.014 1.00 91.81 85 THR A C 1
ATOM 660 O O . THR A 1 85 ? 6.485 11.726 -11.397 1.00 91.81 85 THR A O 1
ATOM 663 N N . GLN A 1 86 ? 5.158 9.906 -11.407 1.00 88.69 86 GLN A N 1
ATOM 664 C CA . GLN A 1 86 ? 6.069 9.055 -12.175 1.00 88.69 86 GLN A CA 1
ATOM 665 C C . GLN A 1 86 ? 5.584 8.803 -13.600 1.00 88.69 86 GLN A C 1
ATOM 667 O O . GLN A 1 86 ? 6.427 8.735 -14.489 1.00 88.69 86 GLN A O 1
ATOM 672 N N . THR A 1 87 ? 4.271 8.745 -13.851 1.00 88.81 87 THR A N 1
ATOM 673 C CA . THR A 1 87 ? 3.734 8.442 -15.195 1.00 88.81 87 THR A CA 1
ATOM 674 C C . THR A 1 87 ? 4.283 9.377 -16.274 1.00 88.81 87 THR A C 1
ATOM 676 O O . THR A 1 87 ? 4.825 8.904 -17.264 1.00 88.81 87 THR A O 1
ATOM 679 N N . ALA A 1 88 ? 4.321 10.691 -16.027 1.00 90.75 88 ALA A N 1
ATOM 680 C CA . ALA A 1 88 ? 4.873 11.646 -16.994 1.00 90.75 88 ALA A CA 1
ATOM 681 C C . ALA A 1 88 ? 6.362 11.411 -17.328 1.00 90.75 88 ALA A C 1
ATOM 683 O O . ALA A 1 88 ? 6.809 11.730 -18.427 1.00 90.75 88 ALA A O 1
ATOM 684 N N . LYS A 1 89 ? 7.145 10.870 -16.385 1.00 91.69 89 LYS A N 1
ATOM 685 C CA . LYS A 1 89 ? 8.559 10.537 -16.620 1.00 91.69 89 LYS A CA 1
ATOM 686 C C . LYS A 1 89 ? 8.697 9.256 -17.437 1.00 91.69 89 LYS A C 1
ATOM 688 O O . LYS A 1 89 ? 9.575 9.182 -18.287 1.00 91.69 89 LYS A O 1
ATOM 693 N N . ILE A 1 90 ? 7.825 8.279 -17.189 1.00 89.38 90 ILE A N 1
ATOM 694 C CA . ILE A 1 90 ? 7.767 7.027 -17.951 1.00 89.38 90 ILE A CA 1
ATOM 695 C C . ILE A 1 90 ? 7.387 7.330 -19.405 1.00 89.38 90 ILE A C 1
ATOM 697 O O . ILE A 1 90 ? 8.102 6.914 -20.307 1.00 89.38 90 ILE A O 1
ATOM 701 N N . ASP A 1 91 ? 6.354 8.148 -19.628 1.00 91.44 91 ASP A N 1
ATOM 702 C CA . ASP A 1 91 ? 5.906 8.545 -20.971 1.00 91.44 91 ASP A CA 1
ATOM 703 C C . ASP A 1 91 ? 6.989 9.291 -21.770 1.00 91.44 91 ASP A C 1
ATOM 705 O O . ASP A 1 91 ? 7.014 9.245 -23.001 1.00 91.44 91 ASP A O 1
ATOM 709 N N . ALA A 1 92 ? 7.864 10.030 -21.080 1.00 93.19 92 ALA A N 1
ATOM 710 C CA . ALA A 1 92 ? 9.009 10.684 -21.703 1.00 93.19 92 ALA A CA 1
ATOM 711 C C . ALA A 1 92 ? 10.079 9.661 -22.109 1.00 93.19 92 ALA A C 1
ATOM 713 O O . ALA A 1 92 ? 10.570 9.719 -23.231 1.00 93.19 92 ALA A O 1
ATOM 714 N N . GLN A 1 93 ? 10.382 8.704 -21.228 1.00 90.19 93 GLN A N 1
ATOM 715 C CA . GLN A 1 93 ? 11.371 7.657 -21.476 1.00 90.19 93 GLN A CA 1
ATOM 716 C C . GLN A 1 93 ? 10.938 6.676 -22.578 1.00 90.19 93 GLN A C 1
ATOM 718 O O . GLN A 1 93 ? 11.783 6.182 -23.309 1.00 90.19 93 GLN A O 1
ATOM 723 N N . GLU A 1 94 ? 9.640 6.396 -22.738 1.00 87.81 94 GLU A N 1
ATOM 724 C CA . GLU A 1 94 ? 9.138 5.522 -23.816 1.00 87.81 94 GLU A CA 1
ATOM 725 C C . GLU A 1 94 ? 9.364 6.085 -25.231 1.00 87.81 94 GLU A C 1
ATOM 727 O O . GLU A 1 94 ? 9.287 5.338 -26.206 1.00 87.81 94 GLU A O 1
ATOM 732 N N . LYS A 1 95 ? 9.600 7.396 -25.360 1.00 90.19 95 LYS A N 1
ATOM 733 C CA . LYS A 1 95 ? 9.840 8.063 -26.650 1.00 90.19 95 LYS A CA 1
ATOM 734 C C . LYS A 1 95 ? 11.316 8.101 -27.052 1.00 90.19 95 LYS A C 1
ATOM 736 O O . LYS A 1 95 ? 11.592 8.488 -28.188 1.00 90.19 95 LYS A O 1
ATOM 741 N N . GLU A 1 96 ? 12.221 7.771 -26.133 1.00 78.81 96 GLU A N 1
ATOM 742 C CA . GLU A 1 96 ? 13.668 7.657 -26.372 1.00 78.81 96 GLU A CA 1
ATOM 743 C C . GLU A 1 96 ? 14.030 6.271 -26.922 1.00 78.81 96 GLU A C 1
ATOM 745 O O . GLU A 1 96 ? 14.875 6.224 -27.845 1.00 78.81 96 GLU A O 1
#

Mean predicted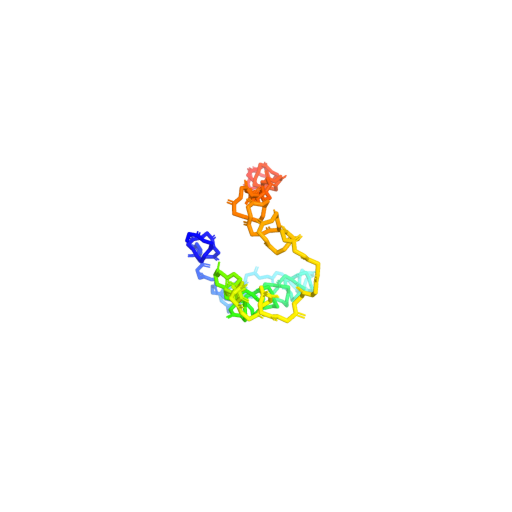 aligned error: 7.94 Å

Organism: NCBI:txid245048

InterPro domains:
  IPR008689 ATP synthase, F0 complex, subunit D, mitochondrial [PF05873] (3-96)
  IPR008689 ATP synthase, F0 complex, subunit D, mitochondrial [PTHR12700] (1-96)
  IPR036228 ATP synthase, F0 complex, subunit D superfamily, mitochondrial [G3DSA:6.10.280.70] (2-96)
  IPR036228 ATP synthase, F0 complex, subunit D superfamily, mitochondrial [SSF161065] (5-96)

Foldseek 3Di:
DVVVVLPDDDDPLVVVCVPDDPVCNVVSVVVVVVNVVVVVVVVPDDPDDDDDPLVVCCVPPPDPCPSVVVVVVVVPDDDDDDDDPCPVVVVVVVVD

Nearest PDB structures (foldseek):
  7ajf-assembly1_Ad  TM=7.933E-01  e=2.106E-07  Bos taurus
  5are-assembly1_U  TM=7.561E-01  e=3.892E-07  Bos taurus
  5fij-assembly1_U  TM=7.959E-01  e=1.011E-06  Bos taurus
  5arh-assembly1_U  TM=7.112E-01  e=8.242E-07  Bos taurus

Solvent-accessible surface area (backbone atoms only — not comparable to full-atom values): 6318 Å² total; per-residue (Å²): 117,73,73,70,68,76,72,79,73,91,76,62,64,66,71,50,55,76,72,53,53,83,93,45,44,69,59,52,53,52,51,50,54,52,51,54,53,49,51,54,52,54,73,71,50,71,97,60,81,83,83,80,65,62,66,62,46,55,75,69,47,87,60,81,66,52,56,59,54,48,53,54,52,58,73,68,58,75,82,81,75,86,79,86,84,52,64,73,57,50,62,54,57,76,74,110